Protein AF-A0A9D9AHN1-F1 (afdb_monomer_lite)

Sequence (144 aa):
MGSGPDAVRKVRRSSGARPAARPGGGGASGRLETGVQVYWDFHDFPGAFPVQVVEVEANKRIVLQWDADAPETDDSGSNYTTVIMRFEPIDGDRTLVSISEEGFRRTPAGEKASYMNCQGWMQMICAMKAYVEHGINLRDGMFK

Secondary structure (DSSP, 8-state):
--PPPP------------PPPPSSS-EESS---TT-EEEEEETTEEEEEEEEEEEEETTTEEEEEEE-SSS---TTS--EEEEEEEEEEETTTEEEEEEEEE---SSHHHHHHHHHHHHHHHHHHHHHHHHHHH---TTTTTT-

Foldseek 3Di:
DDDDDDDPPPPPPDPDDDDDDDPDDWDKQDDQDAQDWIWTDALLDPDTFIKGFHDDDPQFKTKIKHAFPACDADPVRGRMKIKIWGWDDDPDPDTDIDIDIDRFDPDPRSVVSRVVVVVVVVVVVVQVCCCVVPVDRPCVVPSD

pLDDT: mean 82.39, std 21.53, range [30.86, 98.62]

Structure (mmCIF, N/CA/C/O backbone):
data_AF-A0A9D9AHN1-F1
#
_entry.id   AF-A0A9D9AHN1-F1
#
loop_
_atom_site.group_PDB
_atom_site.id
_atom_site.type_symbol
_atom_site.label_atom_id
_atom_site.label_alt_id
_atom_site.label_comp_id
_atom_site.label_asym_id
_atom_site.label_entity_id
_atom_site.label_seq_id
_atom_site.pdbx_PDB_ins_code
_atom_site.Cartn_x
_atom_site.Cartn_y
_atom_site.Cartn_z
_atom_site.occupancy
_atom_site.B_iso_or_equiv
_atom_site.auth_seq_id
_atom_site.auth_comp_id
_atom_site.auth_asym_id
_atom_site.auth_atom_id
_atom_site.pdbx_PDB_model_num
ATOM 1 N N . MET A 1 1 ? 35.769 -15.931 10.014 1.00 39.09 1 MET A N 1
ATOM 2 C CA . MET A 1 1 ? 35.186 -16.758 8.935 1.00 39.09 1 MET A CA 1
ATOM 3 C C . MET A 1 1 ? 33.786 -17.123 9.410 1.00 39.09 1 MET A C 1
ATOM 5 O O . MET A 1 1 ? 33.675 -17.984 10.258 1.00 39.09 1 MET A O 1
ATOM 9 N N . GLY A 1 2 ? 32.710 -16.392 9.147 1.00 32.62 2 GLY A N 1
ATOM 10 C CA . GLY A 1 2 ? 32.282 -15.728 7.922 1.00 32.62 2 GLY A CA 1
ATOM 11 C C . GLY A 1 2 ? 30.878 -16.267 7.633 1.00 32.62 2 GLY A C 1
ATOM 12 O O . GLY A 1 2 ? 30.736 -17.139 6.786 1.00 32.62 2 GLY A O 1
ATOM 13 N N . SER A 1 3 ? 29.886 -15.840 8.423 1.00 34.28 3 SER A N 1
ATOM 14 C CA . SER A 1 3 ? 28.473 -16.182 8.226 1.00 34.28 3 SER A CA 1
ATOM 15 C C . SER A 1 3 ? 27.994 -15.554 6.917 1.00 34.28 3 SER A C 1
ATOM 17 O O . SER A 1 3 ? 28.041 -14.334 6.771 1.00 34.28 3 SER A O 1
ATOM 19 N N . GLY A 1 4 ? 27.612 -16.383 5.945 1.00 30.86 4 GLY A N 1
ATOM 20 C CA . GLY A 1 4 ? 27.059 -15.931 4.667 1.00 30.86 4 GLY A CA 1
ATOM 21 C C . GLY A 1 4 ? 25.615 -15.433 4.824 1.00 30.86 4 GLY A C 1
ATOM 22 O O . GLY A 1 4 ? 24.905 -15.944 5.691 1.00 30.86 4 GLY A O 1
ATOM 23 N N . PRO A 1 5 ? 25.174 -14.443 4.029 1.00 41.00 5 PRO A N 1
ATOM 24 C CA . PRO A 1 5 ? 23.835 -13.886 4.147 1.00 41.00 5 PRO A CA 1
ATOM 25 C C . PRO A 1 5 ? 22.781 -14.798 3.511 1.00 41.00 5 PRO A C 1
ATOM 27 O O . PRO A 1 5 ? 23.005 -15.400 2.457 1.00 41.00 5 PRO A O 1
ATOM 30 N N . ASP A 1 6 ? 21.623 -14.848 4.170 1.00 35.59 6 ASP A N 1
ATOM 31 C CA . ASP A 1 6 ? 20.386 -15.474 3.716 1.00 35.59 6 ASP A CA 1
ATOM 32 C C . ASP A 1 6 ? 20.042 -15.059 2.283 1.00 35.59 6 ASP A C 1
ATOM 34 O O . ASP A 1 6 ? 19.811 -13.889 1.965 1.00 35.59 6 ASP A O 1
ATOM 38 N N . ALA A 1 7 ? 20.003 -16.056 1.403 1.00 33.91 7 ALA A N 1
ATOM 39 C CA . ALA A 1 7 ? 19.587 -15.895 0.028 1.00 33.91 7 ALA A CA 1
ATOM 40 C C . ALA A 1 7 ? 18.083 -15.604 -0.016 1.00 33.91 7 ALA A C 1
ATOM 42 O O . ALA A 1 7 ? 17.251 -16.474 0.252 1.00 33.91 7 ALA A O 1
ATOM 43 N N . VAL A 1 8 ? 17.745 -14.378 -0.417 1.00 35.22 8 VAL A N 1
ATOM 44 C CA . VAL A 1 8 ? 16.412 -13.979 -0.870 1.00 35.22 8 VAL A CA 1
ATOM 45 C C . VAL A 1 8 ? 15.921 -15.013 -1.885 1.00 35.22 8 VAL A C 1
ATOM 47 O O . VAL A 1 8 ? 16.421 -15.123 -3.008 1.00 35.22 8 VAL A O 1
ATOM 50 N N . ARG A 1 9 ? 14.956 -15.828 -1.461 1.00 32.31 9 ARG A N 1
ATOM 51 C CA . ARG A 1 9 ? 14.343 -16.878 -2.268 1.00 32.31 9 ARG A CA 1
ATOM 52 C C . ARG A 1 9 ? 13.635 -16.220 -3.451 1.00 32.31 9 ARG A C 1
ATOM 54 O O . ARG A 1 9 ? 12.555 -15.664 -3.289 1.00 32.31 9 ARG A O 1
ATOM 61 N N . LYS A 1 10 ? 14.241 -16.295 -4.643 1.00 32.72 10 LYS A N 1
ATOM 62 C CA . LYS A 1 10 ? 13.611 -15.940 -5.927 1.00 32.72 10 LYS A CA 1
ATOM 63 C C . LYS A 1 10 ? 12.259 -16.654 -6.022 1.00 32.72 10 LYS A C 1
ATOM 65 O O . LYS A 1 10 ? 12.203 -17.864 -6.254 1.00 32.72 10 LYS A O 1
ATOM 70 N N . VAL A 1 11 ? 11.169 -15.914 -5.832 1.00 39.97 11 VAL A N 1
ATOM 71 C CA . VAL A 1 11 ? 9.816 -16.416 -6.066 1.00 39.97 11 VAL A CA 1
ATOM 72 C C . VAL A 1 11 ? 9.655 -16.556 -7.576 1.00 39.97 11 VAL A C 1
ATOM 74 O O . VAL A 1 11 ? 9.572 -15.590 -8.329 1.00 39.97 11 VAL A O 1
ATOM 77 N N . ARG A 1 12 ? 9.725 -17.806 -8.028 1.00 31.70 12 ARG A N 1
ATOM 78 C CA . ARG A 1 12 ? 9.504 -18.229 -9.408 1.00 31.70 12 ARG A CA 1
ATOM 79 C C . ARG A 1 12 ? 8.126 -17.735 -9.859 1.00 31.70 12 ARG A C 1
ATOM 81 O O . ARG A 1 12 ? 7.148 -17.997 -9.165 1.00 31.70 12 ARG A O 1
ATOM 88 N N . ARG A 1 13 ? 8.049 -17.082 -11.028 1.00 39.22 13 ARG A N 1
ATOM 89 C CA . ARG A 1 13 ? 6.781 -16.776 -11.715 1.00 39.22 13 ARG A CA 1
ATOM 90 C C . ARG A 1 13 ? 5.951 -18.065 -11.782 1.00 39.22 13 ARG A C 1
ATOM 92 O O . ARG A 1 13 ? 6.320 -18.993 -12.504 1.00 39.22 13 ARG A O 1
ATOM 99 N N . SER A 1 14 ? 4.881 -18.164 -11.000 1.00 38.38 14 SER A N 1
ATOM 100 C CA . SER A 1 14 ? 3.890 -19.219 -11.171 1.00 38.38 14 SER A CA 1
ATOM 101 C C . SER A 1 14 ? 3.023 -18.823 -12.361 1.00 38.38 14 SER A C 1
ATOM 103 O O . SER A 1 14 ? 2.289 -17.842 -12.327 1.00 38.3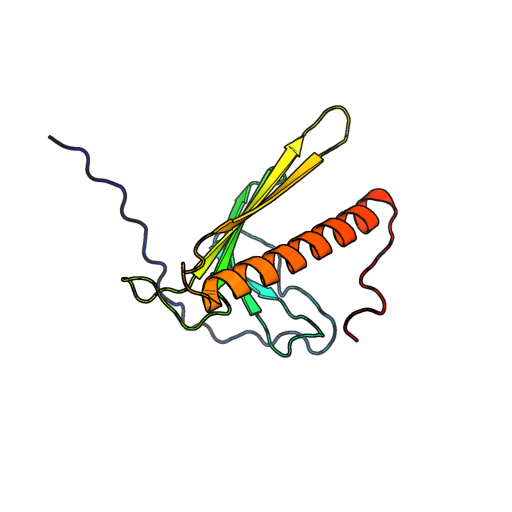8 14 SER A O 1
ATOM 105 N N . SER A 1 15 ? 3.134 -19.579 -13.450 1.00 36.56 15 SER A N 1
ATOM 106 C CA . SER A 1 15 ? 2.265 -19.479 -14.624 1.00 36.56 15 SER A CA 1
ATOM 107 C C . SER A 1 15 ? 0.877 -20.072 -14.332 1.00 36.56 15 SER A C 1
ATOM 109 O O . SER A 1 15 ? 0.414 -20.964 -15.043 1.00 36.56 15 SER A O 1
ATOM 111 N N . GLY A 1 16 ? 0.247 -19.649 -13.234 1.00 34.84 16 GLY A N 1
ATOM 112 C CA . GLY A 1 16 ? -1.141 -19.984 -12.935 1.00 34.84 16 GLY A CA 1
ATOM 113 C C . GLY A 1 16 ? -2.060 -19.155 -13.827 1.00 34.84 16 GLY A C 1
ATOM 114 O O . GLY A 1 16 ? -1.828 -17.962 -14.014 1.00 34.84 16 GLY A O 1
ATOM 115 N N . ALA A 1 17 ? -3.075 -19.782 -14.419 1.00 38.50 17 ALA A N 1
ATOM 116 C CA . ALA A 1 17 ? -4.081 -19.080 -15.209 1.00 38.50 17 ALA A CA 1
ATOM 117 C C . ALA A 1 17 ? -4.721 -17.951 -14.378 1.00 38.50 17 ALA A C 1
ATOM 119 O O . ALA A 1 17 ? -5.112 -18.183 -13.234 1.00 38.50 17 ALA A O 1
ATOM 120 N N . ARG A 1 18 ? -4.829 -16.744 -14.959 1.00 46.53 18 ARG A N 1
ATOM 121 C CA . ARG A 1 18 ? -5.542 -15.601 -14.366 1.00 46.53 18 ARG A CA 1
ATOM 122 C C . ARG A 1 18 ? -6.974 -16.040 -14.021 1.00 46.53 18 ARG A C 1
ATOM 124 O O . ARG A 1 18 ? -7.721 -16.347 -14.953 1.00 46.53 18 ARG A O 1
ATOM 131 N N . PRO A 1 19 ? -7.395 -16.069 -12.745 1.00 47.12 19 PRO A N 1
ATOM 132 C CA . PRO A 1 19 ? -8.812 -16.152 -12.443 1.00 47.12 19 PRO A CA 1
ATOM 133 C C . PRO A 1 19 ? -9.489 -14.914 -13.037 1.00 47.12 19 PRO A C 1
ATOM 135 O O . PRO A 1 19 ? -8.984 -13.797 -12.916 1.00 47.12 19 PRO A O 1
ATOM 138 N N . ALA A 1 20 ? -10.611 -15.116 -13.725 1.00 43.78 20 ALA A N 1
ATOM 139 C CA . ALA A 1 20 ? -11.409 -14.005 -14.215 1.00 43.78 20 ALA A CA 1
ATOM 140 C C . ALA A 1 20 ? -11.856 -13.161 -13.011 1.00 43.78 20 ALA A C 1
ATOM 142 O O . ALA A 1 20 ? -12.487 -13.687 -12.089 1.00 43.78 20 ALA A O 1
ATOM 143 N N . ALA A 1 21 ? -11.516 -11.868 -13.009 1.00 46.34 21 ALA A N 1
ATOM 144 C CA . ALA A 1 21 ? -12.173 -10.911 -12.129 1.00 46.34 21 ALA A CA 1
ATOM 145 C C . ALA A 1 21 ? -13.687 -11.014 -12.364 1.00 46.34 21 ALA A C 1
ATOM 147 O O . ALA A 1 21 ? -14.134 -11.195 -13.502 1.00 46.34 21 ALA A O 1
ATOM 148 N N . ARG A 1 22 ? -14.480 -10.979 -11.287 1.00 41.56 22 ARG A N 1
ATOM 149 C CA . ARG A 1 22 ? -15.939 -10.962 -11.432 1.00 41.56 22 ARG A CA 1
ATOM 150 C C . ARG A 1 22 ? -16.311 -9.718 -12.245 1.00 41.56 22 ARG A C 1
ATOM 152 O O . ARG A 1 22 ? -15.865 -8.637 -11.879 1.00 41.56 22 ARG A O 1
ATOM 159 N N . PRO A 1 23 ? -17.107 -9.841 -13.318 1.00 37.03 23 PRO A N 1
ATOM 160 C CA . PRO A 1 23 ? -17.476 -8.678 -14.104 1.00 37.03 23 PRO A CA 1
ATOM 161 C C . PRO A 1 23 ? -18.403 -7.777 -13.280 1.00 37.03 23 PRO A C 1
ATOM 163 O O . PRO A 1 23 ? -19.494 -8.196 -12.896 1.00 37.03 23 PRO A O 1
ATOM 166 N N . GLY A 1 24 ? -17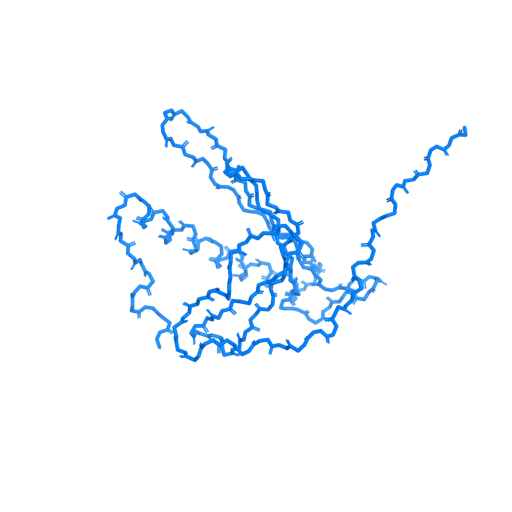.958 -6.541 -13.045 1.00 43.47 24 GLY A N 1
ATOM 167 C CA . GLY A 1 24 ? -18.755 -5.451 -12.484 1.00 43.47 24 GLY A CA 1
ATOM 168 C C . GLY A 1 24 ? -18.553 -5.239 -10.984 1.00 43.47 24 GLY A C 1
ATOM 169 O O . GLY A 1 24 ? -19.006 -6.038 -10.169 1.00 43.47 24 GLY A O 1
ATOM 170 N N . GLY A 1 25 ? -17.946 -4.106 -10.625 1.00 51.03 25 GLY A N 1
ATOM 171 C CA . GLY A 1 25 ? -17.782 -3.674 -9.238 1.00 51.03 25 GLY A CA 1
ATOM 172 C C . GLY A 1 25 ? -16.338 -3.810 -8.785 1.00 51.03 25 GLY A C 1
ATOM 173 O O . GLY A 1 25 ? -15.871 -4.931 -8.613 1.00 51.03 25 GLY A O 1
ATOM 174 N N . GLY A 1 26 ? -15.638 -2.694 -8.570 1.00 57.12 26 GLY A N 1
ATOM 175 C CA . GLY A 1 26 ? -14.295 -2.723 -7.992 1.00 57.12 26 GLY A CA 1
ATOM 176 C C . GLY A 1 26 ? -14.237 -3.632 -6.755 1.00 57.12 26 GLY A C 1
ATOM 177 O O . GLY A 1 26 ? -15.171 -3.664 -5.950 1.00 57.12 26 GLY A O 1
ATOM 178 N N . GLY A 1 27 ? -13.173 -4.420 -6.620 1.00 69.69 27 GLY A N 1
ATOM 179 C CA . GLY A 1 27 ? -13.136 -5.487 -5.621 1.00 69.69 27 GLY A CA 1
ATOM 180 C C . GLY A 1 27 ? -11.832 -6.273 -5.597 1.00 69.69 27 GLY A C 1
ATOM 181 O O . GLY A 1 27 ? -10.970 -6.103 -6.451 1.00 69.69 27 GLY A O 1
ATOM 182 N N . ALA A 1 28 ? -11.690 -7.144 -4.597 1.00 83.06 28 ALA A N 1
ATOM 183 C CA . ALA A 1 28 ? -10.553 -8.047 -4.449 1.00 83.06 28 ALA A CA 1
ATOM 184 C C . ALA A 1 28 ? -11.010 -9.507 -4.567 1.00 83.06 28 ALA A C 1
ATOM 186 O O . ALA A 1 28 ? -12.056 -9.885 -4.036 1.00 83.06 28 ALA A O 1
ATOM 187 N N . SER A 1 29 ? -10.218 -10.349 -5.232 1.00 85.31 29 SER A N 1
ATOM 188 C CA . SER A 1 29 ? -10.559 -11.757 -5.478 1.00 85.31 29 SER A CA 1
ATOM 189 C C . SER A 1 29 ? -10.513 -12.659 -4.236 1.00 85.31 29 SER A C 1
ATOM 191 O O . SER A 1 29 ? -10.910 -13.819 -4.323 1.00 85.31 29 SER A O 1
ATOM 193 N N . GLY A 1 30 ? -10.005 -12.177 -3.097 1.00 88.12 30 GLY A N 1
ATOM 194 C CA . GLY A 1 30 ? -9.827 -12.976 -1.885 1.00 88.12 30 GLY A CA 1
ATOM 195 C C . GLY A 1 30 ? -9.307 -12.177 -0.690 1.00 88.12 30 GLY A C 1
ATOM 196 O O . GLY A 1 30 ? -9.078 -10.970 -0.782 1.00 88.12 30 GLY A O 1
ATOM 197 N N . ARG A 1 31 ? -9.132 -12.865 0.446 1.00 91.94 31 ARG A N 1
ATOM 198 C CA . ARG A 1 31 ? -8.502 -12.300 1.649 1.00 91.94 31 ARG A CA 1
ATOM 199 C C . ARG A 1 31 ? -7.000 -12.121 1.431 1.00 91.94 31 ARG A C 1
ATOM 201 O O . ARG A 1 31 ? -6.382 -12.878 0.688 1.00 91.94 31 ARG A O 1
ATOM 208 N N . LEU A 1 32 ? -6.424 -11.135 2.111 1.00 95.06 32 LEU A N 1
ATOM 209 C CA . LEU A 1 32 ? -4.977 -10.964 2.165 1.00 95.06 32 LEU A CA 1
ATOM 210 C C . LEU A 1 32 ? -4.407 -11.980 3.160 1.00 95.06 32 LEU A C 1
ATOM 212 O O . LEU A 1 32 ? -4.558 -11.819 4.369 1.00 95.06 32 LEU A O 1
ATOM 216 N N . GLU A 1 33 ? -3.781 -13.029 2.638 1.00 96.06 33 GLU A N 1
ATOM 217 C CA . GLU A 1 33 ? -3.076 -14.053 3.410 1.00 96.06 33 GLU A CA 1
ATOM 218 C C . GLU A 1 33 ? -1.631 -14.150 2.913 1.00 96.06 33 GLU A C 1
ATOM 220 O O . GLU A 1 33 ? -1.370 -14.064 1.713 1.00 96.06 33 GLU A O 1
ATOM 225 N N . THR A 1 34 ? -0.677 -14.309 3.830 1.00 98.00 34 THR A N 1
ATOM 226 C CA . THR A 1 34 ? 0.752 -14.385 3.495 1.00 98.00 34 THR A CA 1
ATOM 227 C C . THR A 1 34 ? 1.027 -15.442 2.422 1.00 98.00 34 THR A C 1
ATOM 229 O O . THR A 1 34 ? 0.656 -16.605 2.566 1.00 98.00 34 THR A O 1
ATOM 232 N N . GLY A 1 35 ? 1.738 -15.044 1.368 1.00 96.44 35 GLY A N 1
ATOM 233 C CA . GLY A 1 35 ? 2.174 -15.913 0.278 1.00 96.44 35 GLY A CA 1
ATOM 234 C C . GLY A 1 35 ? 1.148 -16.125 -0.837 1.00 96.44 35 GLY A C 1
ATOM 235 O O . GLY A 1 35 ? 1.471 -16.820 -1.802 1.00 96.44 35 GLY A O 1
ATOM 236 N N . VAL A 1 36 ? -0.057 -15.550 -0.743 1.00 95.06 36 VAL A N 1
ATOM 237 C CA . VAL A 1 36 ? -1.065 -15.653 -1.810 1.00 95.06 36 VAL A CA 1
ATOM 238 C C . VAL A 1 36 ? -0.949 -14.512 -2.822 1.00 95.06 36 VAL A C 1
ATOM 240 O O . VAL A 1 36 ? -0.464 -13.423 -2.515 1.00 95.06 36 VAL A O 1
ATOM 243 N N . GLN A 1 37 ? -1.444 -14.755 -4.035 1.00 95.44 37 GLN A N 1
ATOM 244 C CA . GLN A 1 37 ? -1.719 -13.701 -5.006 1.00 95.44 37 GLN A CA 1
ATOM 245 C C . GLN A 1 37 ? -3.215 -13.397 -4.987 1.00 95.44 37 GLN A C 1
ATOM 247 O O . GLN A 1 37 ? -4.032 -14.302 -5.173 1.00 95.44 37 GLN A O 1
ATOM 252 N N . VAL A 1 38 ? -3.571 -12.128 -4.812 1.00 94.44 38 VAL A N 1
ATOM 253 C CA . VAL A 1 38 ? -4.941 -11.644 -5.008 1.00 94.44 38 VAL A CA 1
ATOM 254 C C . VAL A 1 38 ? -5.007 -10.780 -6.258 1.00 94.44 38 VAL A C 1
ATOM 256 O O . VAL A 1 38 ? -3.993 -10.303 -6.759 1.00 94.44 38 VAL A O 1
ATOM 259 N N . TYR A 1 39 ? -6.211 -10.591 -6.774 1.00 91.62 39 TYR A N 1
ATOM 260 C CA . TYR A 1 39 ? -6.469 -9.732 -7.917 1.00 91.62 39 TYR A CA 1
ATOM 261 C C . TYR A 1 39 ? -7.383 -8.601 -7.485 1.00 91.62 39 TYR A C 1
ATOM 263 O O . TYR A 1 39 ? -8.427 -8.860 -6.881 1.00 91.62 39 TYR A O 1
ATOM 271 N N . TRP A 1 40 ? -6.980 -7.370 -7.773 1.00 90.56 40 TRP A N 1
ATOM 272 C CA . TRP A 1 40 ? -7.790 -6.179 -7.560 1.00 90.56 40 TRP A CA 1
ATOM 273 C C . TRP A 1 40 ? -8.373 -5.707 -8.883 1.00 90.56 40 TRP A C 1
ATOM 275 O O . TRP A 1 40 ? -7.710 -5.772 -9.912 1.00 90.56 40 TRP A O 1
ATOM 285 N N . ASP A 1 41 ? -9.618 -5.261 -8.853 1.00 84.25 41 ASP A N 1
ATOM 286 C CA . ASP A 1 41 ? -10.301 -4.671 -9.997 1.00 84.25 41 ASP A CA 1
ATOM 287 C C . ASP A 1 41 ? -10.735 -3.251 -9.633 1.00 84.25 41 ASP A C 1
ATOM 289 O O . ASP A 1 41 ? -11.225 -3.007 -8.522 1.00 84.25 41 ASP A O 1
ATOM 293 N N . PHE A 1 42 ? -10.538 -2.320 -10.558 1.00 79.44 42 PHE A N 1
ATOM 294 C CA . PHE A 1 42 ? -10.839 -0.905 -10.387 1.00 79.44 42 PHE A CA 1
ATOM 295 C C . PHE A 1 42 ? -11.684 -0.446 -11.572 1.00 79.44 42 PHE A C 1
ATOM 297 O O . PHE A 1 42 ? -11.362 -0.731 -12.719 1.00 79.44 42 PHE A O 1
ATOM 304 N N . HIS A 1 43 ? -12.776 0.275 -11.320 1.00 75.06 43 HIS A N 1
ATOM 305 C CA . HIS A 1 43 ? -13.669 0.693 -12.406 1.00 75.06 43 HIS A CA 1
ATOM 306 C C . HIS A 1 43 ? -12.999 1.636 -13.417 1.00 75.06 43 HIS A C 1
ATOM 308 O O . HIS A 1 43 ? -13.281 1.577 -14.610 1.00 75.06 43 HIS A O 1
ATOM 314 N N . ASP A 1 44 ? -12.099 2.483 -12.933 1.00 70.38 44 ASP A N 1
ATOM 315 C CA . ASP A 1 44 ? -11.311 3.449 -13.690 1.00 70.38 44 ASP A CA 1
ATOM 316 C C . ASP A 1 44 ? -10.145 2.818 -14.464 1.00 70.38 44 ASP A C 1
ATOM 318 O O . ASP A 1 44 ? -9.569 3.471 -15.336 1.00 70.38 44 ASP A O 1
ATOM 322 N N . PHE A 1 45 ? -9.830 1.544 -14.207 1.00 69.81 45 PHE A N 1
ATOM 323 C CA . PHE A 1 45 ? -8.750 0.833 -14.878 1.00 69.81 45 PHE A CA 1
ATOM 324 C C . PHE A 1 45 ? -9.183 -0.573 -15.313 1.00 69.81 45 PHE A C 1
ATOM 326 O O . PHE A 1 45 ? -9.216 -1.490 -14.493 1.00 69.81 45 PHE A O 1
ATOM 333 N N . PRO A 1 46 ? -9.468 -0.790 -16.610 1.00 68.88 46 PRO A N 1
ATOM 334 C CA . PRO A 1 46 ? -9.933 -2.084 -17.083 1.00 68.88 46 PRO A CA 1
ATOM 335 C C . PRO A 1 46 ? -8.847 -3.155 -16.929 1.00 68.88 46 PRO A C 1
ATOM 337 O O . PRO A 1 46 ? -7.847 -3.159 -17.650 1.00 68.88 46 PRO A O 1
ATOM 340 N N . GLY A 1 47 ? -9.085 -4.114 -16.035 1.00 70.94 47 GLY A N 1
ATOM 341 C CA . GLY A 1 47 ? -8.272 -5.316 -15.902 1.00 70.94 47 GLY A CA 1
ATOM 342 C C . GLY A 1 47 ? -7.954 -5.681 -14.458 1.00 70.94 47 GLY A C 1
ATOM 343 O O . GLY A 1 47 ? -7.799 -4.836 -13.589 1.00 70.94 47 GLY A O 1
ATOM 344 N N . ALA A 1 48 ? -7.802 -6.983 -14.220 1.00 79.25 48 ALA A N 1
ATOM 345 C CA . ALA A 1 48 ? -7.406 -7.503 -12.922 1.00 79.25 48 ALA A CA 1
ATOM 346 C C . ALA A 1 48 ? -5.918 -7.210 -12.647 1.00 79.25 48 ALA A C 1
ATOM 348 O O . ALA A 1 48 ? -5.038 -7.729 -13.346 1.00 79.25 48 ALA A O 1
ATOM 349 N N . PHE A 1 49 ? -5.650 -6.428 -11.606 1.00 87.50 49 PHE A N 1
ATOM 350 C CA . PHE A 1 49 ? -4.323 -6.084 -11.109 1.00 87.50 49 PHE A CA 1
ATOM 351 C C . PHE A 1 49 ? -3.819 -7.165 -10.151 1.00 87.50 49 PHE A C 1
ATOM 353 O O . PHE A 1 49 ? -4.404 -7.351 -9.080 1.00 87.50 49 PHE A O 1
ATOM 360 N N . PRO A 1 50 ? -2.766 -7.916 -10.516 1.00 92.62 50 PRO A N 1
ATOM 361 C CA . PRO A 1 50 ? -2.201 -8.925 -9.637 1.00 92.62 50 PRO A CA 1
ATOM 362 C C . PRO A 1 50 ? -1.442 -8.262 -8.484 1.00 92.62 50 PRO A C 1
ATOM 364 O O . PRO A 1 50 ? -0.524 -7.477 -8.702 1.00 92.62 50 PRO A O 1
ATOM 367 N N . VAL A 1 51 ? -1.783 -8.641 -7.258 1.00 95.56 51 VAL A N 1
ATOM 368 C CA . VAL A 1 51 ? -1.146 -8.169 -6.028 1.00 95.56 51 VAL A CA 1
ATOM 369 C C . VAL A 1 51 ? -0.576 -9.366 -5.287 1.00 95.56 51 VAL A C 1
ATOM 371 O O . VAL A 1 51 ? -1.309 -10.278 -4.899 1.00 95.56 51 VAL A O 1
ATOM 374 N N . GLN A 1 52 ? 0.739 -9.366 -5.085 1.00 97.50 52 GLN A N 1
ATOM 375 C CA . GLN A 1 52 ? 1.398 -10.376 -4.269 1.00 97.50 52 GLN A CA 1
ATOM 376 C C . GLN A 1 52 ? 1.319 -9.984 -2.802 1.00 97.50 52 GLN A C 1
ATOM 378 O O . GLN A 1 52 ? 1.7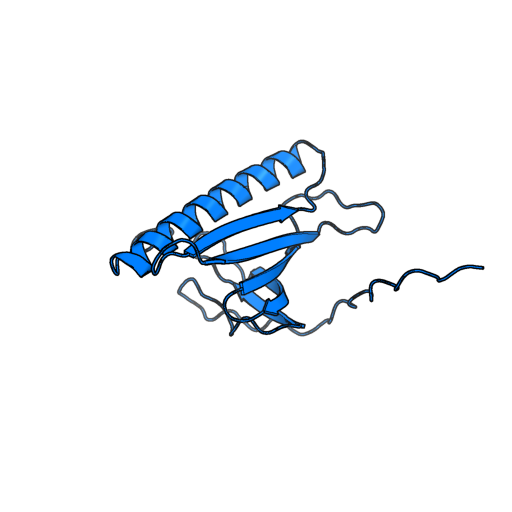62 -8.901 -2.423 1.00 97.50 52 GLN A O 1
ATOM 383 N N . VAL A 1 53 ? 0.789 -10.876 -1.969 1.00 97.88 53 VAL A N 1
ATOM 384 C CA . VAL A 1 53 ? 0.744 -10.690 -0.520 1.00 97.88 53 VAL A CA 1
ATOM 385 C C . VAL A 1 53 ? 2.010 -11.295 0.072 1.00 97.88 53 VAL A C 1
ATOM 387 O O . VAL A 1 53 ? 2.115 -12.506 0.256 1.00 97.88 53 VAL A O 1
ATOM 390 N N . VAL A 1 54 ? 3.004 -10.453 0.338 1.00 98.31 54 VAL A N 1
ATOM 391 C CA . VAL A 1 54 ? 4.317 -10.889 0.832 1.00 98.31 54 VAL A CA 1
ATOM 392 C C . VAL A 1 54 ? 4.236 -11.294 2.301 1.00 98.31 54 VAL A C 1
ATOM 394 O O . VAL A 1 54 ? 4.782 -12.324 2.682 1.00 98.31 54 VAL A O 1
ATOM 397 N N . GLU A 1 55 ? 3.543 -10.504 3.121 1.00 98.44 55 GLU A N 1
ATOM 398 C CA . GLU A 1 55 ? 3.438 -10.718 4.567 1.00 98.44 55 GLU A CA 1
ATOM 399 C C . GLU A 1 55 ? 2.150 -10.086 5.100 1.00 98.44 55 GLU A C 1
ATOM 401 O O . GLU A 1 55 ? 1.800 -8.963 4.734 1.00 98.44 55 GLU A O 1
ATOM 406 N N . VAL A 1 56 ? 1.465 -10.790 5.995 1.00 98.31 56 VAL A N 1
ATOM 407 C CA . VAL A 1 56 ? 0.373 -10.257 6.811 1.00 98.31 56 VAL A CA 1
ATOM 408 C C . VAL A 1 56 ? 0.631 -10.634 8.263 1.00 98.31 56 VAL A C 1
ATOM 410 O O . VAL A 1 56 ? 0.580 -11.807 8.631 1.00 98.31 56 VAL A O 1
ATOM 413 N N . GLU A 1 57 ? 0.862 -9.625 9.096 1.00 98.25 57 GLU A N 1
ATOM 414 C CA . GLU A 1 57 ? 0.805 -9.733 10.548 1.00 98.25 57 GLU A CA 1
ATOM 415 C C . GLU A 1 57 ? -0.503 -9.089 11.015 1.00 98.25 57 GLU A C 1
ATOM 417 O O . GLU A 1 57 ? -0.707 -7.876 10.881 1.00 98.25 57 GLU A O 1
ATOM 422 N N . ALA A 1 58 ? -1.412 -9.915 11.540 1.00 96.88 58 ALA A N 1
ATOM 423 C CA . ALA A 1 58 ? -2.757 -9.486 11.904 1.00 96.88 58 ALA A CA 1
ATOM 424 C C . ALA A 1 58 ? -2.734 -8.234 12.801 1.00 96.88 58 ALA A C 1
ATOM 426 O O . ALA A 1 58 ? -2.045 -8.199 13.820 1.00 96.88 58 ALA A O 1
ATOM 427 N N . ASN A 1 59 ? -3.514 -7.221 12.409 1.00 95.62 59 ASN A N 1
ATOM 428 C CA . ASN A 1 59 ? -3.679 -5.935 13.101 1.00 95.62 59 ASN A CA 1
ATOM 429 C C . ASN A 1 59 ? -2.397 -5.102 13.278 1.00 95.62 59 ASN A C 1
ATOM 431 O O . ASN A 1 59 ? -2.388 -4.188 14.097 1.00 95.62 59 ASN A O 1
ATOM 435 N N . LYS A 1 60 ? -1.319 -5.408 12.547 1.00 97.69 60 LYS A N 1
ATOM 436 C CA . LYS A 1 60 ? -0.025 -4.733 12.723 1.00 97.69 60 LYS A CA 1
ATOM 437 C C . LYS A 1 60 ? 0.639 -4.340 11.418 1.00 97.69 60 LYS A C 1
ATOM 439 O O . LYS A 1 60 ? 1.121 -3.215 11.294 1.00 97.69 60 LYS A O 1
ATOM 444 N N . ARG A 1 61 ? 0.694 -5.251 10.443 1.00 98.38 61 ARG A N 1
ATOM 445 C CA . ARG A 1 61 ? 1.491 -5.037 9.233 1.00 98.38 61 ARG A CA 1
ATOM 446 C C . ARG A 1 61 ? 0.956 -5.804 8.036 1.00 98.38 61 ARG A C 1
ATOM 448 O O . ARG A 1 61 ? 0.579 -6.965 8.150 1.00 98.38 61 ARG A O 1
ATOM 455 N N . ILE A 1 62 ? 0.990 -5.160 6.875 1.00 98.56 62 ILE A N 1
ATOM 456 C CA . ILE A 1 62 ? 0.740 -5.792 5.579 1.00 98.56 62 ILE A CA 1
ATOM 457 C C . ILE A 1 62 ? 1.872 -5.385 4.635 1.00 98.56 62 ILE A C 1
ATOM 459 O O . ILE A 1 62 ? 2.214 -4.205 4.554 1.00 98.56 62 ILE A O 1
ATOM 463 N N . VAL A 1 63 ? 2.454 -6.354 3.931 1.00 98.62 63 VAL A N 1
ATOM 464 C CA . VAL A 1 63 ? 3.456 -6.130 2.884 1.00 98.62 63 VAL A CA 1
ATOM 465 C C . VAL A 1 63 ? 2.928 -6.687 1.571 1.00 98.62 63 VAL A C 1
ATOM 467 O O . VAL A 1 63 ? 2.594 -7.870 1.483 1.00 98.62 63 VAL A O 1
ATOM 470 N N . LEU A 1 64 ? 2.857 -5.831 0.557 1.00 98.25 64 LEU A N 1
ATOM 471 C CA . LEU A 1 64 ? 2.370 -6.158 -0.780 1.00 98.25 64 LEU A CA 1
ATOM 472 C C . LEU A 1 64 ? 3.450 -5.869 -1.822 1.00 98.25 64 LEU A C 1
ATOM 474 O O . LEU A 1 64 ? 4.332 -5.042 -1.590 1.00 98.25 64 LEU A O 1
ATOM 478 N N . GLN A 1 65 ? 3.367 -6.529 -2.972 1.00 97.62 65 GLN A N 1
ATOM 479 C CA . GLN A 1 65 ? 4.264 -6.285 -4.097 1.00 97.62 65 GLN A CA 1
ATOM 480 C C . GLN A 1 65 ? 3.531 -6.384 -5.441 1.00 97.62 65 GLN A C 1
ATOM 482 O O . GLN A 1 65 ? 2.702 -7.279 -5.642 1.00 97.62 65 GLN A O 1
ATOM 487 N N . TRP A 1 66 ? 3.864 -5.479 -6.361 1.00 95.69 66 TRP A N 1
ATOM 488 C CA . TRP A 1 66 ? 3.379 -5.444 -7.746 1.00 95.69 66 TRP A CA 1
ATOM 489 C C . TRP A 1 66 ? 4.334 -4.663 -8.647 1.00 95.69 66 TRP A C 1
ATOM 491 O O . TRP A 1 66 ? 5.264 -4.021 -8.166 1.00 95.69 66 TRP A O 1
ATOM 501 N N . ASP A 1 67 ? 4.141 -4.764 -9.959 1.00 93.00 67 ASP A N 1
ATOM 502 C CA . ASP A 1 67 ? 4.950 -4.043 -10.943 1.00 93.00 67 ASP A CA 1
ATOM 503 C C . ASP A 1 67 ? 4.648 -2.535 -10.886 1.00 93.00 67 ASP A C 1
ATOM 505 O O . ASP A 1 67 ? 3.485 -2.132 -10.820 1.00 93.00 67 ASP A O 1
ATOM 509 N N . ALA A 1 68 ? 5.685 -1.696 -10.942 1.00 89.94 68 ALA A N 1
ATOM 510 C CA . ALA A 1 68 ? 5.513 -0.257 -11.111 1.00 89.94 68 ALA A CA 1
ATOM 511 C C . ALA A 1 68 ? 4.900 0.060 -12.482 1.00 89.94 68 ALA A C 1
ATOM 513 O O . ALA A 1 68 ? 5.244 -0.573 -13.484 1.00 89.94 68 ALA A O 1
ATOM 514 N N . ASP A 1 69 ? 4.091 1.120 -12.552 1.00 86.62 69 ASP A N 1
ATOM 515 C CA . ASP A 1 69 ? 3.633 1.708 -13.819 1.00 86.62 69 ASP A CA 1
ATOM 516 C C . ASP A 1 69 ? 4.744 2.558 -14.471 1.00 86.62 69 ASP A C 1
ATOM 518 O O . ASP A 1 69 ? 4.643 3.771 -14.653 1.00 86.62 69 ASP A O 1
ATOM 522 N N . ALA A 1 70 ? 5.878 1.911 -14.731 1.00 84.25 70 ALA A N 1
ATOM 523 C CA . ALA A 1 70 ? 7.038 2.475 -15.400 1.00 84.25 70 ALA A CA 1
ATOM 524 C C . ALA A 1 70 ? 7.786 1.355 -16.151 1.00 84.25 70 ALA A C 1
ATOM 526 O O . ALA A 1 70 ? 7.922 0.244 -15.622 1.00 84.25 70 ALA A O 1
ATOM 527 N N . PRO A 1 71 ? 8.268 1.611 -17.382 1.00 83.62 71 PRO A N 1
ATOM 528 C CA . PRO A 1 71 ? 8.928 0.593 -18.199 1.00 83.62 71 PRO A CA 1
ATOM 529 C C . PRO A 1 71 ? 10.325 0.206 -17.695 1.00 83.62 71 PRO A C 1
ATOM 531 O O . PRO A 1 71 ? 10.857 -0.825 -18.104 1.00 83.62 71 PRO A O 1
ATOM 534 N N . GLU A 1 72 ? 10.958 1.029 -16.860 1.00 89.12 72 GLU A N 1
ATOM 535 C CA . GLU A 1 72 ? 12.335 0.816 -16.433 1.00 89.12 72 GLU A CA 1
ATOM 536 C C . GLU A 1 72 ? 12.462 -0.250 -15.339 1.00 89.12 72 GLU A C 1
ATOM 538 O O . GLU A 1 72 ? 11.767 -0.233 -14.322 1.00 89.12 72 GLU A O 1
ATOM 543 N N . THR A 1 73 ? 13.432 -1.145 -15.515 1.00 89.06 73 THR A N 1
ATOM 544 C CA . THR A 1 73 ? 13.765 -2.203 -14.559 1.00 89.06 73 THR A CA 1
ATOM 545 C C . THR A 1 73 ? 15.061 -1.902 -13.808 1.00 89.06 73 THR A C 1
ATOM 547 O O . THR A 1 73 ? 15.863 -1.060 -14.207 1.00 89.06 73 THR A O 1
ATOM 550 N N . ASP A 1 74 ? 15.282 -2.614 -12.710 1.00 85.06 74 ASP A N 1
ATOM 551 C CA . ASP A 1 74 ? 16.575 -2.722 -12.042 1.00 85.06 74 ASP A CA 1
ATOM 552 C C . ASP A 1 74 ? 17.562 -3.623 -12.809 1.00 85.06 74 ASP A C 1
ATOM 554 O O . ASP A 1 74 ? 17.216 -4.218 -13.834 1.00 85.06 74 ASP A O 1
ATOM 558 N N . ASP A 1 75 ? 18.786 -3.757 -12.288 1.00 86.31 75 ASP A N 1
ATOM 559 C CA . ASP A 1 75 ? 19.847 -4.596 -12.872 1.00 86.31 75 ASP A CA 1
ATOM 560 C C . ASP A 1 75 ? 19.468 -6.087 -12.957 1.00 86.31 75 ASP A C 1
ATOM 562 O O . ASP A 1 75 ? 20.062 -6.850 -13.717 1.00 86.31 75 ASP A O 1
ATOM 566 N N . SER A 1 76 ? 18.474 -6.523 -12.177 1.00 86.62 76 SER A N 1
ATOM 567 C CA . SER A 1 76 ? 17.941 -7.886 -12.204 1.00 86.62 76 SER A CA 1
ATOM 568 C C . SER A 1 76 ? 16.797 -8.073 -13.210 1.00 86.62 76 SER A C 1
ATOM 570 O O . SER A 1 76 ? 16.301 -9.192 -13.369 1.00 86.62 76 SER A O 1
ATOM 572 N N . GLY A 1 77 ? 16.392 -7.004 -13.904 1.00 87.88 77 GLY A N 1
ATOM 573 C CA . GLY A 1 77 ? 15.257 -6.991 -14.825 1.00 87.88 77 GLY A CA 1
ATOM 574 C C . GLY A 1 77 ? 13.897 -6.894 -14.126 1.00 87.88 77 GLY A C 1
ATOM 575 O O . GLY A 1 77 ? 12.883 -7.251 -14.722 1.00 87.88 77 GLY A O 1
ATOM 576 N N . SER A 1 78 ? 13.859 -6.454 -12.865 1.00 87.38 78 SER A N 1
ATOM 577 C CA . SER A 1 78 ? 12.641 -6.293 -12.066 1.00 87.38 78 SER A CA 1
ATOM 578 C C . SER A 1 78 ? 12.213 -4.826 -11.989 1.00 87.38 78 SER A C 1
ATOM 580 O O . SER A 1 78 ? 13.039 -3.944 -11.773 1.00 87.38 78 SER A O 1
ATOM 582 N N . ASN A 1 79 ? 10.916 -4.554 -12.112 1.00 91.25 79 ASN A N 1
ATOM 583 C CA . ASN A 1 79 ? 10.307 -3.241 -11.874 1.00 91.25 79 ASN A CA 1
ATOM 584 C C . ASN A 1 79 ? 9.317 -3.269 -10.694 1.00 91.25 79 ASN A C 1
ATOM 586 O O . ASN A 1 79 ? 8.450 -2.405 -10.602 1.00 91.25 79 ASN A O 1
ATOM 590 N N . TYR A 1 80 ? 9.436 -4.250 -9.794 1.00 94.25 80 TYR A N 1
ATOM 591 C CA . TYR A 1 80 ? 8.551 -4.365 -8.637 1.00 94.25 80 TYR A CA 1
ATOM 592 C C . TYR A 1 80 ? 8.684 -3.182 -7.669 1.00 94.25 80 TYR A C 1
ATOM 594 O O . TYR A 1 80 ? 9.796 -2.760 -7.332 1.00 94.25 80 TYR A O 1
ATOM 602 N N . THR A 1 81 ? 7.545 -2.727 -7.150 1.00 96.62 81 THR A N 1
ATOM 603 C CA . THR A 1 81 ? 7.450 -1.907 -5.943 1.00 96.62 81 THR A CA 1
ATOM 604 C C . THR A 1 81 ? 6.959 -2.739 -4.767 1.00 96.62 81 THR A C 1
ATOM 606 O O . THR A 1 81 ? 6.226 -3.717 -4.923 1.00 96.62 81 THR A O 1
ATOM 609 N N . THR A 1 82 ? 7.390 -2.356 -3.568 1.00 98.06 82 THR A N 1
ATOM 610 C CA . THR A 1 82 ? 6.976 -2.978 -2.311 1.00 98.06 82 THR A CA 1
ATOM 611 C C . THR A 1 82 ? 6.204 -1.959 -1.497 1.00 98.06 82 THR A C 1
ATOM 613 O O . THR A 1 82 ? 6.721 -0.890 -1.178 1.00 98.06 82 THR A O 1
ATOM 616 N N . VAL A 1 83 ? 4.981 -2.310 -1.123 1.00 98.44 83 VAL A N 1
ATOM 617 C CA . VAL A 1 83 ? 4.130 -1.500 -0.255 1.00 98.44 83 VAL A CA 1
ATOM 618 C C . VAL A 1 83 ? 4.162 -2.081 1.140 1.00 98.44 83 VAL A C 1
ATOM 620 O O . VAL A 1 83 ? 3.935 -3.274 1.329 1.00 98.44 83 VAL A O 1
ATOM 623 N N . ILE A 1 84 ? 4.404 -1.230 2.126 1.00 98.56 84 ILE A N 1
ATOM 624 C CA . ILE A 1 84 ? 4.395 -1.590 3.537 1.00 98.56 84 ILE A CA 1
ATOM 625 C C . ILE A 1 84 ? 3.345 -0.724 4.218 1.00 98.56 84 ILE A C 1
ATOM 627 O O . ILE A 1 84 ? 3.485 0.495 4.283 1.00 98.56 84 ILE A O 1
ATOM 631 N N . MET A 1 85 ? 2.310 -1.372 4.740 1.00 98.62 85 MET A N 1
ATOM 632 C CA . MET A 1 85 ? 1.302 -0.755 5.593 1.00 98.62 85 MET A CA 1
ATOM 633 C C . MET A 1 85 ? 1.572 -1.151 7.038 1.00 98.62 85 MET A C 1
ATOM 635 O O . MET A 1 85 ? 1.796 -2.332 7.324 1.00 98.62 85 MET A O 1
ATOM 639 N N . ARG A 1 86 ? 1.542 -0.180 7.948 1.00 98.56 86 ARG A N 1
ATOM 640 C CA . ARG A 1 86 ? 1.689 -0.401 9.390 1.00 98.56 86 ARG A CA 1
ATOM 641 C C . ARG A 1 86 ? 0.505 0.192 10.132 1.00 98.56 86 ARG A C 1
ATOM 643 O O . ARG A 1 86 ? -0.010 1.244 9.755 1.00 98.56 86 ARG A O 1
ATOM 650 N N . PHE A 1 87 ? 0.113 -0.505 11.188 1.00 98.00 87 PHE A N 1
ATOM 651 C CA . PHE A 1 87 ? -0.978 -0.148 12.077 1.00 98.00 87 PHE A CA 1
ATOM 652 C C . PHE A 1 87 ? -0.413 -0.107 13.492 1.00 98.00 87 PHE A C 1
ATOM 654 O O . PHE A 1 87 ? -0.032 -1.138 14.046 1.00 98.00 87 PHE A O 1
ATOM 661 N N . GLU A 1 88 ? -0.308 1.092 14.051 1.00 98.00 88 GLU A N 1
ATOM 662 C CA . GLU A 1 88 ? 0.306 1.321 15.355 1.00 98.00 88 GLU A CA 1
ATOM 663 C C . GLU A 1 88 ? -0.735 1.909 16.310 1.00 98.00 88 GLU A C 1
ATOM 665 O O . GLU A 1 88 ? -1.398 2.888 15.955 1.00 98.00 88 GLU A O 1
ATOM 670 N N . PRO A 1 89 ? -0.917 1.346 17.517 1.00 96.75 89 PRO A N 1
ATOM 671 C CA . PRO A 1 89 ? -1.795 1.960 18.499 1.00 96.75 89 PRO A CA 1
ATOM 672 C C . PRO A 1 89 ? -1.209 3.307 18.934 1.00 96.75 89 PRO A C 1
ATOM 674 O O . PRO A 1 89 ? -0.016 3.417 19.218 1.00 96.75 89 PRO A O 1
ATOM 677 N N . ILE A 1 90 ? -2.063 4.320 19.015 1.00 95.19 90 ILE A N 1
ATOM 678 C CA . ILE A 1 90 ? -1.763 5.604 19.662 1.00 95.19 90 ILE A CA 1
ATOM 679 C C . ILE A 1 90 ? -2.782 5.829 20.787 1.00 95.19 90 ILE A C 1
ATOM 681 O O . ILE A 1 90 ? -3.685 5.012 20.956 1.00 95.19 90 ILE A O 1
ATOM 685 N N . ASP A 1 91 ? -2.649 6.895 21.586 1.00 92.25 91 ASP A N 1
ATOM 686 C CA . ASP A 1 91 ? -3.417 7.008 22.838 1.00 92.25 91 ASP A CA 1
ATOM 687 C C . ASP A 1 91 ? -4.929 6.807 22.646 1.00 92.25 91 ASP A C 1
ATOM 689 O O . ASP A 1 91 ? -5.535 7.413 21.752 1.00 92.25 91 ASP A O 1
ATOM 693 N N . GLY A 1 92 ? -5.530 6.018 23.540 1.00 89.12 92 GLY A N 1
ATOM 694 C CA . GLY A 1 92 ? -6.946 5.663 23.508 1.00 89.12 92 GLY A CA 1
ATOM 695 C C . GLY A 1 92 ? -7.234 4.485 22.576 1.00 89.12 92 GLY A C 1
ATOM 696 O O . GLY A 1 92 ? -6.549 3.468 22.612 1.00 89.12 92 GLY A O 1
ATOM 697 N N . ASP A 1 93 ? -8.279 4.626 21.768 1.00 89.69 93 ASP A N 1
ATOM 698 C CA . ASP A 1 93 ? -8.785 3.662 20.784 1.00 89.69 93 ASP A CA 1
ATOM 699 C C . ASP A 1 93 ? -8.354 4.003 19.344 1.00 89.69 93 ASP A C 1
ATOM 701 O O . ASP A 1 93 ? -8.936 3.537 18.364 1.00 89.69 93 ASP A O 1
ATOM 705 N N . ARG A 1 94 ? -7.320 4.835 19.204 1.00 94.56 94 ARG A N 1
ATOM 706 C CA . ARG A 1 94 ? -6.872 5.379 17.923 1.00 94.56 94 ARG A CA 1
ATOM 707 C C . ARG A 1 94 ? -5.724 4.554 17.344 1.00 94.56 94 ARG A C 1
ATOM 709 O O . ARG A 1 94 ? -4.892 4.009 18.064 1.00 94.56 94 ARG A O 1
ATOM 716 N N . THR A 1 95 ? -5.649 4.513 16.016 1.00 96.75 95 THR A N 1
ATOM 717 C CA . THR A 1 95 ? -4.584 3.824 15.273 1.00 96.75 95 THR A CA 1
ATOM 718 C C . THR A 1 95 ? -3.889 4.805 14.335 1.00 96.75 95 THR A C 1
ATOM 720 O O . THR A 1 95 ? -4.547 5.472 13.536 1.00 96.75 95 THR A O 1
ATOM 723 N N . LEU A 1 96 ? -2.561 4.882 14.406 1.00 97.25 96 LEU A N 1
ATOM 724 C CA . LEU A 1 96 ? -1.743 5.494 13.368 1.00 97.25 96 LEU A CA 1
ATOM 725 C C . LEU A 1 96 ? -1.588 4.493 12.222 1.00 97.25 96 LEU A C 1
ATOM 727 O O . LEU A 1 96 ? -1.078 3.389 12.411 1.00 97.25 96 LEU A O 1
ATOM 731 N N . VAL A 1 97 ? -2.026 4.896 11.032 1.00 97.75 97 VAL A N 1
ATOM 732 C CA . VAL A 1 97 ? -1.836 4.127 9.802 1.00 97.75 97 VAL A CA 1
ATOM 733 C C . VAL A 1 97 ? -0.761 4.808 8.972 1.00 97.75 97 VAL A C 1
ATOM 735 O O . VAL A 1 97 ? -0.907 5.974 8.608 1.00 97.75 97 VAL 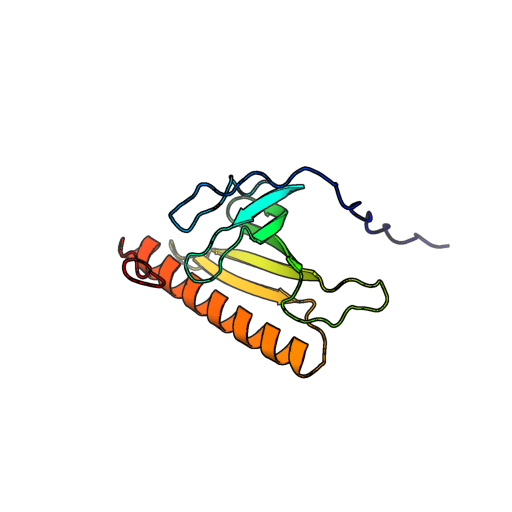A O 1
ATOM 738 N N . SER A 1 98 ? 0.311 4.083 8.665 1.00 97.56 98 SER A N 1
ATOM 739 C CA . SER A 1 98 ? 1.383 4.557 7.791 1.00 97.56 98 SER A CA 1
ATOM 740 C C . SER A 1 98 ? 1.539 3.632 6.588 1.00 97.56 98 SER A C 1
ATOM 742 O O . SER A 1 98 ? 1.471 2.408 6.712 1.00 97.56 98 SER A O 1
ATOM 744 N N . ILE A 1 99 ? 1.711 4.228 5.407 1.00 98.06 99 ILE A N 1
ATOM 745 C CA . ILE A 1 99 ? 1.909 3.514 4.145 1.00 98.06 99 ILE A CA 1
ATOM 746 C C . ILE A 1 99 ? 3.156 4.073 3.478 1.00 98.06 99 ILE A C 1
ATOM 748 O O . ILE A 1 99 ? 3.271 5.282 3.279 1.00 98.06 99 ILE A O 1
ATOM 752 N N . SER A 1 100 ? 4.079 3.187 3.127 1.00 97.38 100 SER A N 1
ATOM 753 C CA . SER A 1 100 ? 5.242 3.501 2.302 1.00 97.38 100 SER A CA 1
ATOM 754 C C . SER A 1 100 ? 5.265 2.581 1.095 1.00 97.38 100 SER A C 1
ATOM 756 O O . SER A 1 100 ? 5.029 1.382 1.244 1.00 97.38 100 SER A O 1
ATOM 758 N N . GLU A 1 101 ? 5.608 3.119 -0.068 1.00 97.50 101 GLU A N 1
ATOM 759 C CA . GLU A 1 101 ? 5.877 2.335 -1.267 1.00 97.50 101 GLU A CA 1
ATOM 760 C C . GLU A 1 101 ? 7.289 2.640 -1.764 1.00 97.50 101 GLU A C 1
ATOM 762 O O . GLU A 1 101 ? 7.665 3.797 -1.954 1.00 97.50 101 GLU A O 1
ATOM 767 N N . GLU A 1 102 ? 8.087 1.594 -1.934 1.00 95.75 102 GLU A N 1
ATOM 768 C CA . GLU A 1 102 ? 9.488 1.678 -2.336 1.00 95.75 102 GLU A CA 1
ATOM 769 C C . GLU A 1 102 ? 9.757 0.838 -3.586 1.00 95.75 102 GLU A C 1
ATOM 771 O O . GLU A 1 102 ? 8.945 0.006 -3.977 1.00 95.75 102 GLU A O 1
ATOM 776 N N . GLY A 1 103 ? 10.913 1.045 -4.222 1.00 93.75 103 GLY A N 1
ATOM 777 C CA . GLY A 1 103 ? 11.314 0.302 -5.425 1.00 93.75 103 GLY A CA 1
ATOM 778 C C . GLY A 1 103 ? 11.112 1.055 -6.744 1.00 93.75 103 GLY A C 1
ATOM 779 O O . GLY A 1 103 ? 11.505 0.549 -7.797 1.00 93.75 103 GLY A O 1
ATOM 780 N N . PHE A 1 104 ? 10.592 2.284 -6.712 1.00 94.44 104 PHE A N 1
ATOM 781 C CA . PHE A 1 104 ? 10.531 3.142 -7.898 1.00 94.44 104 PHE A CA 1
ATOM 782 C C . PHE A 1 104 ? 11.925 3.470 -8.437 1.00 94.44 104 PHE A C 1
ATOM 784 O O . PHE A 1 104 ? 12.884 3.682 -7.687 1.00 94.44 104 PHE A O 1
ATOM 791 N N . ARG A 1 105 ? 12.037 3.534 -9.766 1.00 93.38 105 ARG A N 1
ATOM 792 C CA . ARG A 1 105 ? 13.285 3.910 -10.431 1.00 93.38 105 ARG A CA 1
ATOM 793 C C . ARG A 1 105 ? 13.526 5.410 -10.302 1.00 93.38 105 ARG A C 1
ATOM 795 O O . ARG A 1 105 ? 12.597 6.209 -10.363 1.00 93.38 105 ARG A O 1
ATOM 802 N N . ARG A 1 106 ? 14.797 5.803 -10.174 1.00 92.69 106 ARG A N 1
ATOM 803 C CA . ARG A 1 106 ? 15.225 7.213 -10.164 1.00 92.69 106 ARG A CA 1
ATOM 804 C C . ARG A 1 106 ? 15.317 7.770 -11.586 1.00 92.69 106 ARG A C 1
ATOM 806 O O . ARG A 1 106 ? 16.377 8.198 -12.032 1.00 92.69 106 ARG A O 1
ATOM 813 N N . THR A 1 107 ? 14.199 7.710 -12.296 1.00 93.31 107 THR A N 1
ATOM 814 C CA . THR A 1 107 ? 13.995 8.285 -13.628 1.00 93.31 107 THR A CA 1
ATOM 815 C C . THR A 1 107 ? 12.758 9.180 -13.588 1.00 93.31 107 THR A C 1
ATOM 817 O O . THR A 1 107 ? 11.921 9.004 -12.701 1.00 93.31 107 THR A O 1
ATOM 820 N N . PRO A 1 108 ? 12.578 10.109 -14.544 1.00 94.69 108 PRO A N 1
ATOM 821 C CA . PRO A 1 108 ? 11.370 10.934 -14.590 1.00 94.69 108 PRO A CA 1
ATOM 822 C C . PRO A 1 108 ? 10.065 10.119 -14.624 1.00 94.69 108 PRO A C 1
ATOM 824 O O . PRO A 1 108 ? 9.068 10.531 -14.034 1.00 94.69 108 PRO A O 1
ATOM 827 N N . ALA A 1 109 ? 10.064 8.951 -15.281 1.00 93.44 109 ALA A N 1
ATOM 828 C CA . ALA A 1 109 ? 8.907 8.058 -15.307 1.00 93.44 109 ALA A CA 1
ATOM 829 C C . ALA A 1 109 ? 8.676 7.378 -13.947 1.00 93.44 109 ALA A C 1
ATOM 831 O O . ALA A 1 109 ? 7.554 7.402 -13.445 1.00 93.44 109 ALA A O 1
ATOM 832 N N . GLY A 1 110 ? 9.728 6.847 -13.312 1.00 94.00 110 GLY A N 1
ATOM 833 C CA . GLY A 1 110 ? 9.623 6.246 -11.980 1.00 94.00 110 GLY A CA 1
ATOM 834 C C . GLY A 1 110 ? 9.228 7.251 -10.890 1.00 94.00 110 GLY A C 1
ATOM 835 O O . GLY A 1 110 ? 8.430 6.927 -10.013 1.00 94.00 110 GLY A O 1
ATOM 836 N N . GLU A 1 111 ? 9.711 8.492 -10.974 1.00 94.44 111 GLU A N 1
ATOM 837 C CA . GLU A 1 111 ? 9.309 9.587 -10.086 1.00 94.44 111 GLU A CA 1
ATOM 838 C C . GLU A 1 111 ? 7.828 9.938 -10.269 1.00 94.44 111 GLU A C 1
ATOM 840 O O . GLU A 1 111 ? 7.077 10.003 -9.295 1.00 94.44 111 GLU A O 1
ATOM 845 N N . LYS A 1 112 ? 7.374 10.082 -11.520 1.00 95.00 112 LYS A N 1
ATOM 846 C CA . LYS A 1 112 ? 5.958 10.307 -11.825 1.00 95.00 112 LYS A CA 1
ATOM 847 C C . LYS A 1 112 ? 5.076 9.175 -11.287 1.00 95.00 112 LYS A C 1
ATOM 849 O O . LYS A 1 112 ? 4.053 9.463 -10.668 1.00 95.00 112 LYS A O 1
ATOM 854 N N . ALA A 1 113 ? 5.473 7.917 -11.490 1.00 93.94 113 ALA A N 1
ATOM 855 C CA . ALA A 1 113 ? 4.750 6.751 -10.982 1.00 93.94 113 ALA A CA 1
ATOM 856 C C . ALA A 1 113 ? 4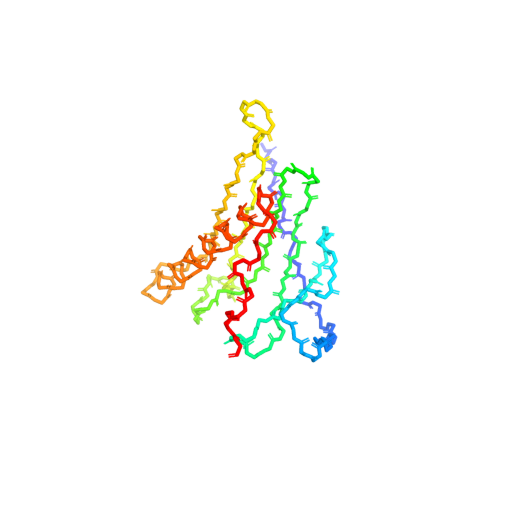.653 6.766 -9.445 1.00 93.94 113 ALA A C 1
ATOM 858 O O . ALA A 1 113 ? 3.572 6.562 -8.895 1.00 93.94 113 ALA A O 1
ATOM 859 N N . SER A 1 114 ? 5.747 7.110 -8.756 1.00 95.25 114 SER A N 1
ATOM 860 C CA . SER A 1 114 ? 5.775 7.258 -7.294 1.00 95.25 114 SER A CA 1
ATOM 861 C C . SER A 1 114 ? 4.759 8.286 -6.791 1.00 95.25 114 SER A C 1
ATOM 863 O O . SER A 1 114 ? 3.972 8.002 -5.886 1.00 95.25 114 SER A O 1
ATOM 865 N N . TYR A 1 115 ? 4.706 9.472 -7.407 1.00 95.19 115 TYR A N 1
ATOM 866 C CA . TYR A 1 115 ? 3.752 10.508 -7.005 1.00 95.19 115 TYR A CA 1
ATOM 867 C C . TYR A 1 115 ? 2.299 10.140 -7.316 1.00 95.19 115 TYR A C 1
ATOM 869 O O . TYR A 1 115 ? 1.425 10.420 -6.495 1.00 95.19 115 TYR A O 1
ATOM 877 N N . MET A 1 116 ? 2.034 9.489 -8.452 1.00 93.56 116 MET A N 1
ATOM 878 C CA . MET A 1 116 ? 0.691 9.001 -8.784 1.00 93.56 116 MET A CA 1
ATOM 879 C C . MET A 1 116 ? 0.201 7.965 -7.764 1.00 93.56 116 MET A C 1
ATOM 881 O O . MET A 1 116 ? -0.909 8.097 -7.246 1.00 93.56 116 MET A O 1
ATOM 885 N N . ASN A 1 117 ? 1.043 6.996 -7.391 1.00 93.44 117 ASN A N 1
ATOM 886 C CA . ASN A 1 117 ? 0.689 6.022 -6.357 1.00 93.44 117 ASN A CA 1
ATOM 887 C C . ASN A 1 117 ? 0.523 6.682 -4.984 1.00 93.44 117 ASN A C 1
ATOM 889 O O . ASN A 1 117 ? -0.432 6.379 -4.272 1.00 93.44 117 ASN A O 1
ATOM 893 N N . CYS A 1 118 ? 1.383 7.640 -4.626 1.00 95.06 118 CYS A N 1
ATOM 894 C CA . CYS A 1 118 ? 1.253 8.407 -3.385 1.00 95.06 118 CYS A CA 1
ATOM 895 C C . CYS A 1 118 ? -0.111 9.123 -3.286 1.00 95.06 118 CYS A C 1
ATOM 897 O O . CYS A 1 118 ? -0.768 9.071 -2.244 1.00 95.06 118 CYS A O 1
ATOM 899 N N . GLN A 1 119 ? -0.591 9.722 -4.383 1.00 94.12 119 GLN A N 1
ATOM 900 C CA . GLN A 1 119 ? -1.928 10.329 -4.446 1.00 94.12 119 GLN A CA 1
ATOM 901 C C . GLN A 1 119 ? -3.045 9.288 -4.273 1.00 94.12 119 GLN A C 1
ATOM 903 O O . GLN A 1 119 ? -4.008 9.533 -3.539 1.00 94.12 119 GLN A O 1
ATOM 908 N N . GLY A 1 120 ? -2.906 8.116 -4.899 1.00 92.50 120 GLY A N 1
ATOM 909 C CA . GLY A 1 120 ? -3.827 6.992 -4.719 1.00 92.50 120 GLY A CA 1
ATOM 910 C C . GLY A 1 120 ? -3.897 6.514 -3.265 1.00 92.50 120 GLY A C 1
ATOM 911 O O . GLY A 1 120 ? -4.990 6.345 -2.720 1.00 92.50 120 GLY A O 1
ATOM 912 N N . TRP A 1 121 ? -2.748 6.381 -2.596 1.00 95.56 121 TRP A N 1
ATOM 913 C CA . TRP A 1 121 ? -2.674 6.005 -1.182 1.00 95.56 121 TRP A CA 1
ATOM 914 C C . TRP A 1 121 ? -3.300 7.037 -0.255 1.00 95.56 121 TRP A C 1
ATOM 916 O O . TRP A 1 121 ? -4.039 6.669 0.659 1.00 95.56 121 TRP A O 1
ATOM 926 N N . MET A 1 122 ? -3.064 8.324 -0.516 1.00 95.62 122 MET A N 1
ATOM 927 C CA . MET A 1 122 ? -3.720 9.404 0.216 1.00 95.62 122 MET A CA 1
ATOM 928 C C . MET A 1 122 ? -5.248 9.297 0.088 1.00 95.62 122 MET A C 1
ATOM 930 O O . MET A 1 122 ? -5.948 9.323 1.100 1.00 95.62 122 MET A O 1
ATOM 934 N N . GLN A 1 123 ? -5.768 9.108 -1.131 1.00 93.50 123 GLN A N 1
ATOM 935 C CA . GLN A 1 123 ? -7.209 8.948 -1.370 1.00 93.50 123 GLN A CA 1
ATOM 936 C C . GLN A 1 123 ? -7.768 7.725 -0.634 1.00 93.50 123 GLN A C 1
ATOM 938 O O . GLN A 1 123 ? -8.818 7.806 0.005 1.00 93.50 123 GLN A O 1
ATOM 943 N N . MET A 1 124 ? -7.051 6.598 -0.690 1.00 93.69 124 MET A N 1
ATOM 944 C CA . MET A 1 124 ? -7.430 5.366 0.002 1.00 93.69 124 MET A CA 1
ATOM 945 C C . MET A 1 124 ? -7.560 5.596 1.513 1.00 93.69 124 MET A C 1
ATOM 947 O O . MET A 1 124 ? -8.600 5.267 2.084 1.00 93.69 124 MET A O 1
ATOM 951 N N . ILE A 1 125 ? -6.562 6.222 2.150 1.00 95.94 125 ILE A N 1
ATOM 952 C CA . ILE A 1 125 ? -6.587 6.515 3.592 1.00 95.94 125 ILE A CA 1
ATOM 953 C C . ILE A 1 125 ? -7.743 7.459 3.944 1.00 95.94 125 ILE A C 1
ATOM 955 O O . ILE A 1 125 ? -8.438 7.220 4.932 1.00 95.94 125 ILE A O 1
ATOM 959 N N . CYS A 1 126 ? -7.998 8.499 3.142 1.00 95.88 126 CYS A N 1
ATOM 960 C CA . CYS A 1 126 ? -9.129 9.404 3.362 1.00 95.88 126 CYS A CA 1
ATOM 961 C C . CYS A 1 126 ? -10.477 8.666 3.307 1.00 95.88 126 CYS A C 1
ATOM 963 O O . CYS A 1 126 ? -11.312 8.843 4.196 1.00 95.88 126 CYS A O 1
ATOM 965 N N . ALA A 1 127 ? -10.677 7.806 2.303 1.00 95.12 127 ALA A N 1
ATOM 966 C CA . ALA A 1 127 ? -11.887 6.996 2.168 1.00 95.12 127 ALA A CA 1
ATOM 967 C C . ALA A 1 127 ? -12.044 5.985 3.313 1.00 95.12 127 ALA A C 1
ATOM 969 O O . ALA A 1 127 ? -13.128 5.866 3.883 1.00 95.12 127 ALA A O 1
ATOM 970 N N . MET A 1 128 ? -10.963 5.299 3.691 1.00 95.75 128 MET A N 1
ATOM 971 C CA . MET A 1 128 ? -10.952 4.352 4.806 1.00 95.75 128 MET A CA 1
ATOM 972 C C . MET A 1 128 ? -11.290 5.041 6.129 1.00 95.75 128 MET A C 1
ATOM 974 O O . MET A 1 128 ? -12.105 4.521 6.888 1.00 95.75 128 MET A O 1
ATOM 978 N N . LYS A 1 129 ? -10.720 6.223 6.389 1.00 96.31 129 LYS A N 1
ATOM 979 C CA . LYS A 1 129 ? -11.009 7.004 7.596 1.00 96.31 129 LYS A CA 1
ATOM 980 C C . LYS A 1 129 ? -12.492 7.373 7.681 1.00 96.31 129 LYS A C 1
ATOM 982 O O . LYS A 1 129 ? -13.127 7.091 8.691 1.00 96.31 129 LYS A O 1
ATOM 987 N N . ALA A 1 130 ? -13.058 7.945 6.616 1.00 97.62 130 ALA A N 1
ATOM 988 C CA . ALA A 1 130 ? -14.477 8.311 6.577 1.00 97.62 130 ALA A CA 1
ATOM 989 C C . ALA A 1 130 ? -15.406 7.096 6.756 1.00 97.62 130 ALA A C 1
ATOM 991 O O . ALA A 1 130 ? -16.433 7.189 7.432 1.00 97.62 130 ALA A O 1
ATOM 992 N N . TYR A 1 131 ? -15.027 5.947 6.194 1.00 96.50 131 TYR A N 1
ATOM 993 C CA . TYR A 1 131 ? -15.786 4.713 6.343 1.00 96.50 131 TYR A CA 1
ATOM 994 C C . TYR A 1 131 ? -15.735 4.165 7.775 1.00 96.50 131 TYR A C 1
ATOM 996 O O . TYR A 1 131 ? -16.781 3.889 8.355 1.00 96.50 131 TYR A O 1
ATOM 1004 N N . VAL A 1 132 ? -14.544 4.034 8.365 1.00 95.88 132 VAL A N 1
ATOM 1005 C CA . VAL A 1 132 ? -14.369 3.441 9.703 1.00 95.88 132 VAL A CA 1
ATOM 1006 C C . VAL A 1 132 ? -14.927 4.340 10.809 1.00 95.88 132 VAL A C 1
ATOM 1008 O O . VAL A 1 132 ? -15.529 3.831 11.749 1.00 95.88 132 VAL A O 1
ATOM 1011 N N . GLU A 1 133 ? -14.766 5.662 10.704 1.00 95.50 133 GLU A N 1
ATOM 1012 C CA . GLU A 1 133 ? -15.177 6.596 11.766 1.00 95.50 133 GLU A CA 1
ATOM 1013 C C . GLU A 1 133 ? -16.628 7.075 11.635 1.00 95.50 133 GLU A C 1
ATOM 1015 O O . GLU A 1 133 ? -17.250 7.435 12.635 1.00 95.50 133 GLU A O 1
ATOM 1020 N N . HIS A 1 134 ? -17.182 7.097 10.418 1.00 96.69 134 HIS A N 1
ATOM 1021 C CA . HIS A 1 134 ? -18.494 7.702 10.159 1.00 96.69 134 HIS A CA 1
ATOM 1022 C C . HIS A 1 134 ? -19.443 6.831 9.328 1.00 96.69 134 HIS A C 1
ATOM 1024 O O . HIS A 1 134 ? -20.579 7.237 9.091 1.00 96.69 134 HIS A O 1
ATOM 1030 N N . GLY A 1 135 ? -19.013 5.656 8.861 1.00 96.75 135 GLY A N 1
ATOM 1031 C CA . GLY A 1 135 ? -19.825 4.798 7.993 1.00 96.75 135 GLY A CA 1
ATOM 1032 C C . GLY A 1 135 ? -20.078 5.382 6.598 1.00 96.75 135 GLY A C 1
ATOM 1033 O O . GLY A 1 135 ? -20.971 4.914 5.894 1.00 96.75 135 GLY A O 1
ATOM 1034 N N . ILE A 1 136 ? -19.321 6.405 6.182 1.00 96.44 136 ILE A N 1
ATOM 1035 C CA . ILE A 1 136 ? -19.503 7.084 4.893 1.00 96.44 136 ILE A CA 1
ATOM 1036 C C . ILE A 1 136 ? -18.604 6.429 3.842 1.00 96.44 136 ILE A C 1
ATOM 1038 O O . ILE A 1 136 ? -17.379 6.445 3.957 1.00 96.44 136 ILE A O 1
ATOM 1042 N N . ASN A 1 137 ? -19.202 5.902 2.773 1.00 92.44 137 ASN A N 1
ATOM 1043 C CA . ASN A 1 137 ? -18.454 5.418 1.616 1.00 92.44 137 ASN A CA 1
ATOM 1044 C C . ASN A 1 137 ? -18.159 6.570 0.640 1.00 92.44 137 ASN A C 1
ATOM 1046 O O . ASN A 1 137 ? -18.958 6.847 -0.251 1.00 92.44 137 ASN A O 1
ATOM 1050 N N . LEU A 1 138 ? -16.991 7.210 0.773 1.00 91.38 138 LEU A N 1
ATOM 1051 C CA . LEU A 1 138 ? -16.572 8.293 -0.132 1.00 91.38 138 LEU A CA 1
ATOM 1052 C C . LEU A 1 138 ? -16.391 7.849 -1.590 1.00 91.38 138 LEU A C 1
ATOM 1054 O O . LEU A 1 138 ? -16.359 8.697 -2.473 1.00 91.38 138 LEU A O 1
ATOM 1058 N N . ARG A 1 139 ? -16.266 6.543 -1.851 1.00 87.06 139 ARG A N 1
ATOM 1059 C CA . ARG A 1 139 ? -16.098 6.011 -3.208 1.00 87.06 139 ARG A CA 1
ATOM 1060 C C . ARG A 1 139 ? -17.426 5.748 -3.916 1.00 87.06 139 ARG A C 1
ATOM 1062 O O . ARG A 1 139 ? -17.403 5.459 -5.111 1.00 87.06 139 ARG A O 1
ATOM 1069 N N . ASP A 1 140 ? -18.569 5.830 -3.231 1.00 86.94 140 ASP A N 1
ATOM 1070 C CA . ASP A 1 140 ? -19.857 5.713 -3.917 1.00 86.94 140 ASP A CA 1
ATOM 1071 C C . ASP A 1 140 ? -20.040 6.881 -4.897 1.00 86.94 140 ASP A C 1
ATOM 1073 O O . ASP A 1 140 ? -19.781 8.038 -4.580 1.00 86.94 140 ASP A O 1
ATOM 1077 N N . GLY A 1 141 ? -20.443 6.573 -6.127 1.00 82.06 141 GLY A N 1
ATOM 1078 C CA . GLY A 1 141 ? -20.542 7.567 -7.200 1.00 82.06 141 GLY A CA 1
ATOM 1079 C C . GLY A 1 141 ? -19.233 7.882 -7.922 1.00 82.06 141 GLY A C 1
ATOM 1080 O O . GLY A 1 141 ? -19.300 8.434 -9.017 1.00 82.06 141 GLY A O 1
ATOM 1081 N N . MET A 1 142 ? -18.072 7.513 -7.376 1.00 78.06 142 MET A N 1
ATOM 1082 C CA . MET A 1 142 ? -16.777 7.767 -8.011 1.00 78.06 142 MET A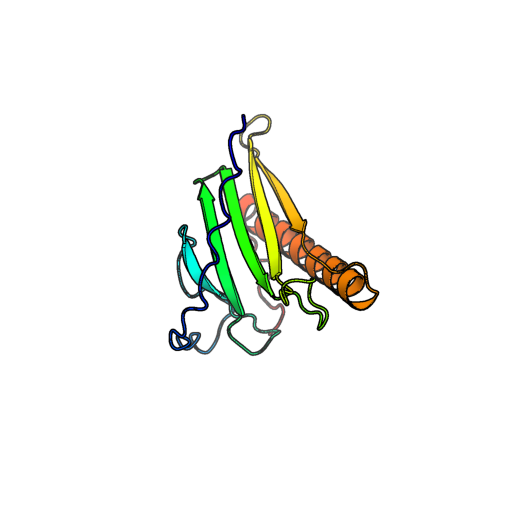 CA 1
ATOM 1083 C C . MET A 1 142 ? -16.400 6.667 -9.009 1.00 78.06 142 MET A C 1
ATOM 1085 O O . MET A 1 142 ? -16.761 5.506 -8.824 1.00 78.06 142 MET A O 1
ATOM 1089 N N . PHE A 1 143 ? -15.618 7.038 -10.029 1.00 71.44 143 PHE A N 1
ATOM 1090 C CA . PHE A 1 143 ? -15.003 6.121 -11.002 1.00 71.44 143 PHE A CA 1
ATOM 1091 C C . PHE A 1 143 ? -15.999 5.240 -11.781 1.00 71.44 143 PHE A C 1
ATOM 1093 O O . PHE A 1 143 ? -15.601 4.201 -12.285 1.00 71.44 143 PHE A O 1
ATOM 1100 N N . LYS A 1 144 ? -17.278 5.633 -11.854 1.00 63.72 144 LYS A N 1
ATOM 1101 C CA . LYS A 1 144 ? -18.338 4.935 -12.603 1.00 63.72 144 LYS A CA 1
ATOM 1102 C C . LYS A 1 144 ? -18.195 5.094 -14.113 1.00 63.72 144 LYS A C 1
ATOM 1104 O O . LYS A 1 144 ? -17.784 6.194 -14.544 1.00 63.72 144 LYS A O 1
#

Radius of gyration: 17.35 Å; chains: 1; bounding box: 56×31×42 Å